Protein AF-A0A376P323-F1 (afdb_monomer_lite)

Sequence (52 aa):
MQRSQQTLEQWFEPGTARALDAFIEGMTLHFVTDRKPLSREEILRMVERVAG

Organism: Escherichia coli (NCBI:txid562)

Radius of gyration: 11.68 Å; chains: 1; bounding box: 26×14×28 Å

Secondary structure (DSSP, 8-state):
-HHHHHHHTTTS-HHHHHHHHHHHHHHHHHHHH-SSPPPHHHHHHHHHHHH-

Structure (mmCIF, N/CA/C/O backbone):
data_AF-A0A376P323-F1
#
_entry.id   AF-A0A376P323-F1
#
loop_
_atom_site.group_PDB
_atom_site.id
_atom_site.type_symbol
_atom_site.label_atom_id
_atom_site.label_alt_id
_atom_site.label_comp_id
_atom_site.label_asym_id
_atom_site.label_entity_id
_atom_site.label_seq_id
_atom_site.pdbx_PDB_ins_code
_atom_site.Cartn_x
_atom_site.Cartn_y
_atom_site.Cartn_z
_atom_site.occupancy
_atom_site.B_iso_or_equiv
_atom_site.auth_seq_id
_atom_site.auth_comp_id
_atom_site.auth_asym_id
_atom_site.auth_atom_id
_atom_site.pdbx_PDB_model_num
ATOM 1 N N . MET A 1 1 ? 10.756 5.216 7.897 1.00 63.84 1 MET A N 1
ATOM 2 C CA . MET A 1 1 ? 9.617 4.365 8.279 1.00 63.84 1 MET A CA 1
ATOM 3 C C . MET A 1 1 ? 8.639 5.046 9.215 1.00 63.84 1 MET A C 1
ATOM 5 O O . MET A 1 1 ? 7.592 5.442 8.736 1.00 63.84 1 MET A O 1
ATOM 9 N N . GLN A 1 2 ? 8.977 5.348 10.474 1.00 74.75 2 GLN A N 1
ATOM 10 C CA . GLN A 1 2 ? 7.977 5.816 11.456 1.00 74.75 2 GLN A CA 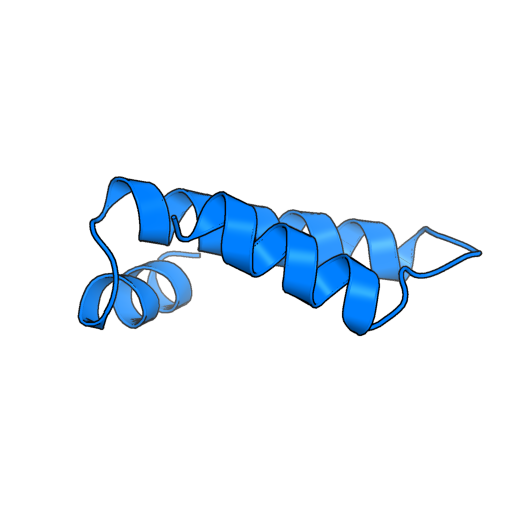1
ATOM 11 C C . GLN A 1 2 ? 7.125 7.033 11.020 1.00 74.75 2 GLN A C 1
ATOM 13 O O . GLN A 1 2 ? 5.923 7.049 11.251 1.00 74.75 2 GLN A O 1
ATOM 18 N N . ARG A 1 3 ? 7.711 8.012 10.312 1.00 84.44 3 ARG A N 1
ATOM 19 C CA . ARG A 1 3 ? 6.992 9.199 9.801 1.00 84.44 3 ARG A CA 1
ATOM 20 C C . ARG A 1 3 ? 6.003 8.892 8.664 1.00 84.44 3 ARG A C 1
ATOM 22 O O . ARG A 1 3 ? 4.975 9.554 8.560 1.00 84.44 3 ARG A O 1
ATOM 29 N N . SER A 1 4 ? 6.325 7.924 7.805 1.00 87.31 4 SER A N 1
ATOM 30 C CA . SER A 1 4 ? 5.480 7.524 6.673 1.00 87.31 4 SER A CA 1
ATOM 31 C C . SER A 1 4 ? 4.269 6.741 7.182 1.00 87.31 4 SER A C 1
ATOM 33 O O . SER A 1 4 ? 3.136 7.165 6.960 1.00 87.31 4 SER A O 1
ATOM 35 N N . GLN A 1 5 ? 4.506 5.727 8.022 1.00 91.38 5 GLN A N 1
ATOM 36 C CA . GLN A 1 5 ? 3.444 5.007 8.725 1.00 91.38 5 GLN A CA 1
ATOM 37 C C . GLN A 1 5 ? 2.525 5.946 9.530 1.00 91.38 5 GLN A C 1
ATOM 39 O O . GLN A 1 5 ? 1.315 5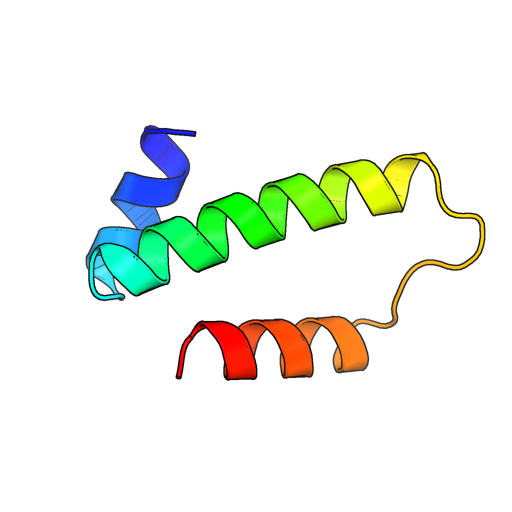.882 9.357 1.00 91.38 5 GLN A O 1
ATOM 44 N N . GLN A 1 6 ? 3.067 6.873 10.335 1.00 94.44 6 GLN A N 1
ATOM 45 C CA . GLN A 1 6 ? 2.255 7.837 11.105 1.00 94.44 6 GLN A CA 1
ATOM 46 C C . GLN A 1 6 ? 1.372 8.735 10.233 1.00 94.44 6 GLN A C 1
ATOM 48 O O . GLN A 1 6 ? 0.320 9.191 10.674 1.00 94.44 6 GLN A O 1
ATOM 53 N N . THR A 1 7 ? 1.810 9.034 9.011 1.00 96.44 7 THR A N 1
ATOM 54 C CA . THR A 1 7 ? 1.000 9.813 8.071 1.00 96.44 7 THR A CA 1
ATOM 55 C C . THR A 1 7 ? -0.140 8.952 7.527 1.00 96.44 7 THR A C 1
ATOM 57 O O . THR A 1 7 ? -1.281 9.396 7.509 1.00 96.44 7 THR A O 1
ATOM 60 N N . LEU A 1 8 ? 0.145 7.700 7.156 1.00 96.69 8 LEU A N 1
ATOM 61 C CA . LEU A 1 8 ? -0.858 6.749 6.668 1.00 96.69 8 LEU A CA 1
ATOM 62 C C . LEU A 1 8 ? -1.896 6.380 7.740 1.00 96.69 8 LEU A C 1
ATOM 64 O O . LEU A 1 8 ? -3.069 6.222 7.417 1.00 96.69 8 LEU A O 1
ATOM 68 N N . GLU A 1 9 ? -1.496 6.315 9.010 1.00 96.81 9 GLU A N 1
ATOM 69 C CA . GLU A 1 9 ? -2.388 6.070 10.155 1.00 96.81 9 GLU A CA 1
ATOM 70 C C . GLU A 1 9 ? -3.457 7.165 10.348 1.00 96.81 9 GLU A C 1
ATOM 72 O O . GLU A 1 9 ? -4.422 6.957 11.075 1.00 96.81 9 GLU A O 1
ATOM 77 N N . GLN A 1 10 ? -3.342 8.318 9.674 1.00 97.12 10 GLN A N 1
ATOM 78 C CA . GLN A 1 10 ? -4.399 9.341 9.657 1.00 97.12 10 GLN A CA 1
ATOM 79 C C . GLN A 1 10 ? -5.606 8.940 8.796 1.00 97.12 10 GLN A C 1
ATOM 81 O O . GLN A 1 10 ? -6.672 9.542 8.924 1.00 97.12 10 GLN A O 1
ATOM 86 N N . TRP A 1 11 ? -5.439 7.956 7.907 1.00 96.88 11 TRP A N 1
ATOM 87 C CA . TRP A 1 11 ? -6.453 7.547 6.927 1.00 96.88 11 TRP A CA 1
ATOM 88 C C . TRP A 1 11 ? -6.745 6.048 6.933 1.00 96.88 11 TRP A C 1
ATOM 90 O O . TRP A 1 11 ? -7.791 5.635 6.441 1.00 96.88 11 TRP A O 1
ATOM 100 N N . PHE A 1 12 ? -5.838 5.238 7.478 1.00 96.75 12 PHE A N 1
ATOM 101 C CA . PHE A 1 12 ? -5.929 3.784 7.476 1.00 96.75 12 PHE A CA 1
ATOM 102 C C . PHE A 1 12 ? -5.745 3.214 8.879 1.00 96.75 12 PHE A C 1
ATOM 104 O O . PHE A 1 12 ? -4.977 3.744 9.682 1.00 96.75 12 PHE A O 1
ATOM 111 N N . GLU A 1 13 ? -6.390 2.075 9.140 1.00 96.31 13 GLU A N 1
ATOM 112 C CA . GLU A 1 13 ? -6.147 1.295 10.354 1.00 96.31 13 GLU A CA 1
ATOM 113 C C . GLU A 1 13 ? -4.652 0.947 10.486 1.00 96.31 13 GLU A C 1
ATOM 115 O O . GLU A 1 13 ? -3.993 0.691 9.470 1.00 96.31 13 GLU A O 1
ATOM 120 N N . PRO A 1 14 ? -4.091 0.860 11.708 1.00 95.12 14 PRO A N 1
ATOM 121 C CA . PRO A 1 14 ? -2.647 0.691 11.909 1.00 95.12 14 PRO A CA 1
ATOM 122 C C . PRO A 1 14 ? -2.031 -0.508 11.171 1.00 95.12 14 PRO A C 1
ATOM 124 O O . PRO A 1 14 ? -0.879 -0.459 10.737 1.00 95.12 14 PRO A O 1
ATOM 127 N N . GLY A 1 15 ? -2.794 -1.595 11.006 1.00 95.50 15 GLY A N 1
ATOM 128 C CA . GLY A 1 15 ? -2.370 -2.762 10.228 1.00 95.50 15 GLY A CA 1
ATOM 129 C C . GLY A 1 15 ? -2.223 -2.457 8.735 1.00 95.50 15 GLY A C 1
ATOM 130 O O . GLY A 1 15 ? -1.197 -2.781 8.138 1.00 95.50 15 GLY A O 1
ATOM 131 N N . THR A 1 16 ? -3.212 -1.778 8.155 1.00 96.50 16 THR A N 1
ATOM 132 C CA . THR A 1 16 ? -3.214 -1.352 6.751 1.00 96.50 16 THR A CA 1
ATOM 133 C C . THR A 1 16 ? -2.143 -0.297 6.489 1.00 96.50 16 THR A C 1
ATOM 135 O O . THR A 1 16 ? -1.391 -0.416 5.524 1.00 96.50 16 THR A O 1
ATOM 138 N N . ALA A 1 17 ? -1.994 0.687 7.380 1.00 96.88 17 ALA A N 1
ATOM 139 C CA . ALA A 1 17 ? -0.948 1.703 7.283 1.00 96.88 17 ALA A CA 1
ATOM 140 C C . ALA A 1 17 ? 0.457 1.080 7.259 1.00 96.88 17 ALA A C 1
ATOM 142 O O . ALA A 1 17 ? 1.289 1.447 6.431 1.00 96.88 17 ALA A O 1
ATOM 143 N N . ARG A 1 18 ? 0.710 0.081 8.116 1.00 95.62 18 ARG A N 1
ATOM 144 C CA . ARG A 1 18 ? 1.977 -0.665 8.129 1.00 95.62 18 ARG A CA 1
ATOM 145 C C . ARG A 1 18 ? 2.192 -1.478 6.853 1.00 95.62 18 ARG A C 1
ATOM 147 O O . ARG A 1 18 ? 3.312 -1.528 6.351 1.00 95.62 18 ARG A O 1
ATOM 154 N N . ALA A 1 19 ? 1.144 -2.116 6.335 1.00 96.62 19 ALA A N 1
ATOM 155 C CA . ALA A 1 19 ? 1.228 -2.890 5.099 1.00 96.62 19 ALA A CA 1
ATOM 156 C C . ALA A 1 19 ? 1.532 -1.993 3.887 1.00 96.62 19 ALA A C 1
ATOM 158 O O . ALA A 1 19 ? 2.385 -2.337 3.069 1.00 96.62 19 ALA A O 1
ATOM 159 N N . LEU A 1 20 ? 0.892 -0.823 3.805 1.00 96.62 20 LEU A N 1
ATOM 160 C CA . LEU A 1 20 ? 1.154 0.177 2.770 1.00 96.62 20 LEU A CA 1
ATOM 161 C C . LEU A 1 20 ? 2.574 0.753 2.869 1.00 96.62 20 LEU A C 1
ATOM 163 O O . LEU A 1 20 ? 3.245 0.859 1.845 1.00 96.62 20 LEU A O 1
ATOM 167 N N . ASP A 1 21 ? 3.062 1.069 4.073 1.00 95.62 21 ASP A N 1
ATOM 168 C CA . ASP A 1 21 ? 4.432 1.571 4.275 1.00 95.62 21 ASP A CA 1
ATOM 169 C C . ASP A 1 21 ? 5.481 0.552 3.791 1.00 95.62 21 ASP A C 1
ATOM 171 O O . ASP A 1 21 ? 6.367 0.881 3.001 1.00 95.62 21 ASP A O 1
ATOM 175 N N . ALA A 1 22 ? 5.312 -0.721 4.169 1.00 94.81 22 ALA A N 1
ATOM 176 C CA . ALA A 1 22 ? 6.181 -1.812 3.727 1.00 94.81 22 ALA A CA 1
ATOM 177 C C . ALA A 1 22 ? 6.105 -2.056 2.208 1.00 94.81 22 ALA A C 1
ATOM 179 O O . ALA A 1 22 ? 7.120 -2.343 1.569 1.00 94.81 22 ALA A O 1
ATOM 180 N N . PHE A 1 23 ? 4.916 -1.924 1.610 1.00 95.06 23 PHE A N 1
ATOM 181 C CA . PHE A 1 23 ? 4.744 -2.029 0.162 1.00 95.06 23 PHE A CA 1
ATOM 182 C C . PHE A 1 23 ? 5.500 -0.919 -0.580 1.00 95.06 23 PHE A C 1
ATOM 184 O O . PHE A 1 23 ? 6.202 -1.201 -1.552 1.00 95.06 23 PHE A O 1
ATOM 191 N N . ILE A 1 24 ? 5.413 0.328 -0.105 1.00 92.88 24 ILE A N 1
ATOM 192 C CA . ILE A 1 24 ? 6.125 1.475 -0.690 1.00 92.88 24 ILE A CA 1
ATOM 193 C C . ILE A 1 24 ? 7.645 1.253 -0.647 1.00 92.88 24 ILE A C 1
ATOM 195 O O . ILE A 1 24 ? 8.329 1.476 -1.654 1.00 92.88 24 ILE A O 1
ATOM 199 N N . GLU A 1 25 ? 8.184 0.770 0.478 1.00 91.88 25 GLU A N 1
ATOM 200 C CA . GLU A 1 25 ? 9.607 0.416 0.577 1.00 91.88 25 GLU A CA 1
ATOM 201 C C . GLU A 1 25 ? 10.002 -0.684 -0.412 1.00 91.88 25 GLU A C 1
ATOM 203 O O . GLU A 1 25 ? 10.960 -0.516 -1.172 1.00 91.88 25 GLU A O 1
ATOM 208 N N . GLY A 1 26 ? 9.249 -1.788 -0.440 1.00 91.38 26 GLY A N 1
ATOM 209 C CA . GLY A 1 26 ? 9.523 -2.918 -1.327 1.00 91.38 26 GLY A CA 1
ATOM 210 C C . GLY A 1 26 ? 9.510 -2.513 -2.801 1.00 91.38 26 GLY A C 1
ATOM 211 O O . GLY A 1 26 ? 10.416 -2.867 -3.557 1.00 91.38 26 GLY A O 1
ATOM 212 N N . MET A 1 27 ? 8.537 -1.691 -3.200 1.00 91.00 27 MET A N 1
ATOM 213 C CA . MET A 1 27 ? 8.439 -1.171 -4.564 1.00 91.00 27 MET A CA 1
ATOM 214 C C . MET A 1 27 ? 9.596 -0.242 -4.931 1.00 91.00 27 MET A C 1
ATOM 216 O O . MET A 1 27 ? 10.075 -0.287 -6.064 1.00 91.00 27 MET A O 1
ATOM 220 N N . THR A 1 28 ? 10.090 0.557 -3.985 1.00 88.56 28 THR A N 1
ATOM 221 C CA . THR A 1 28 ? 11.258 1.420 -4.212 1.00 88.56 28 THR A CA 1
ATOM 222 C C . THR A 1 28 ? 12.520 0.586 -4.453 1.00 88.56 28 THR A C 1
ATOM 224 O O . THR A 1 28 ? 13.295 0.888 -5.362 1.00 88.56 28 THR A O 1
ATOM 227 N N . LEU A 1 29 ? 12.708 -0.502 -3.697 1.00 87.88 29 LEU A N 1
ATOM 228 C CA . LEU A 1 29 ? 13.837 -1.420 -3.882 1.00 87.88 29 LEU A CA 1
ATOM 229 C C . LEU A 1 29 ? 13.767 -2.156 -5.233 1.00 87.88 29 LEU A C 1
ATOM 231 O O . LEU A 1 29 ? 14.774 -2.262 -5.941 1.00 87.88 29 LEU A O 1
ATOM 235 N N . HIS A 1 30 ? 12.578 -2.626 -5.617 1.00 87.31 30 HIS A N 1
ATOM 236 C CA . HIS A 1 30 ? 12.357 -3.249 -6.922 1.00 87.31 30 HIS A CA 1
ATOM 237 C C . HIS A 1 30 ? 12.598 -2.268 -8.072 1.00 87.31 30 HIS A C 1
ATOM 239 O O . HIS A 1 30 ? 13.256 -2.628 -9.040 1.00 87.31 30 HIS A O 1
ATOM 245 N N . PHE A 1 31 ? 12.174 -1.009 -7.952 1.00 83.44 31 PHE A N 1
ATOM 246 C CA . PHE A 1 31 ? 12.372 -0.013 -9.008 1.00 83.44 31 PHE A CA 1
ATOM 247 C C . PHE A 1 31 ? 13.853 0.236 -9.346 1.00 83.44 31 PHE A C 1
ATOM 249 O O . PHE A 1 31 ? 14.194 0.449 -10.505 1.00 83.44 31 PHE A O 1
ATOM 256 N N . VAL A 1 32 ? 14.746 0.186 -8.353 1.00 84.38 32 VAL A N 1
ATOM 257 C CA . VAL A 1 32 ? 16.191 0.408 -8.555 1.00 84.38 32 VAL A CA 1
ATOM 258 C C . VAL A 1 32 ? 16.890 -0.812 -9.172 1.00 84.38 32 VAL A C 1
ATOM 260 O O . VAL A 1 32 ? 17.953 -0.677 -9.777 1.00 84.38 32 VAL A O 1
ATOM 263 N N . THR A 1 33 ? 16.314 -2.006 -9.025 1.00 83.25 33 THR A N 1
ATOM 264 C CA . THR A 1 33 ? 16.946 -3.275 -9.425 1.00 83.25 33 THR A CA 1
ATOM 265 C C . THR A 1 33 ? 16.319 -3.911 -10.665 1.00 83.25 33 THR A C 1
ATOM 267 O O . THR A 1 33 ? 16.977 -4.708 -11.339 1.00 83.25 33 THR A O 1
ATOM 270 N N . ASP A 1 34 ? 15.078 -3.559 -10.995 1.00 83.81 34 ASP A N 1
ATOM 271 C CA . ASP A 1 34 ? 14.322 -4.174 -12.078 1.00 83.81 34 ASP A CA 1
ATOM 272 C C . ASP A 1 34 ? 14.571 -3.490 -13.432 1.00 83.81 34 ASP A C 1
ATOM 274 O O . ASP A 1 34 ? 14.672 -2.271 -13.557 1.00 83.81 34 ASP A O 1
ATOM 278 N N . ARG A 1 35 ? 14.639 -4.302 -14.489 1.00 78.31 35 ARG A N 1
ATOM 279 C CA . ARG A 1 35 ? 14.728 -3.849 -15.885 1.00 78.31 35 ARG A CA 1
ATOM 280 C C . ARG A 1 35 ? 13.349 -3.665 -16.525 1.00 78.31 35 ARG A C 1
ATOM 282 O O . ARG A 1 35 ? 13.274 -3.167 -17.648 1.00 78.31 35 ARG A O 1
ATOM 289 N N . LYS A 1 36 ? 12.276 -4.094 -15.853 1.00 85.88 36 LYS A N 1
ATOM 290 C CA . LYS A 1 36 ? 10.881 -3.968 -16.295 1.00 85.88 36 LYS A CA 1
ATOM 291 C C . LYS A 1 36 ? 10.012 -3.429 -15.151 1.00 85.88 36 LYS A C 1
ATOM 293 O O . LYS A 1 36 ? 9.342 -4.211 -14.484 1.00 85.88 36 LYS A O 1
ATOM 298 N N . PRO A 1 37 ? 10.011 -2.108 -14.914 1.00 85.31 37 PRO A N 1
ATOM 299 C CA . PRO A 1 37 ? 9.198 -1.526 -13.854 1.00 85.31 37 PRO A CA 1
ATOM 300 C C . PRO A 1 37 ? 7.706 -1.790 -14.096 1.00 85.31 37 PRO A C 1
ATOM 302 O O . PRO A 1 37 ? 7.245 -1.770 -15.241 1.00 85.31 37 PRO A O 1
ATOM 305 N N . LEU A 1 38 ? 6.955 -2.001 -13.011 1.00 89.75 38 LEU A N 1
ATOM 306 C CA . LEU A 1 38 ? 5.498 -2.116 -13.068 1.00 89.75 38 LEU A CA 1
ATOM 307 C C . LEU A 1 38 ? 4.877 -0.838 -13.633 1.00 89.75 38 LEU A C 1
ATOM 309 O O . LEU A 1 38 ? 5.309 0.281 -13.335 1.00 89.75 38 LEU A O 1
ATOM 313 N N . SER A 1 39 ? 3.817 -1.005 -14.414 1.00 92.56 39 SER A N 1
ATOM 314 C CA . SER A 1 39 ? 2.994 0.112 -14.853 1.00 92.56 39 SER A CA 1
ATOM 315 C C . SER A 1 39 ? 2.265 0.750 -13.669 1.00 92.56 39 SER A C 1
ATOM 317 O O . SER A 1 39 ? 1.979 0.123 -12.646 1.00 92.56 39 SER A O 1
ATOM 319 N N . ARG A 1 40 ? 1.887 2.020 -13.832 1.00 93.12 40 ARG A N 1
ATOM 320 C CA . ARG A 1 40 ? 1.085 2.743 -12.837 1.00 93.12 40 ARG A CA 1
ATOM 321 C C . ARG A 1 40 ? -0.230 2.024 -12.513 1.00 93.12 40 ARG A C 1
ATOM 323 O O . ARG A 1 40 ? -0.675 2.063 -11.372 1.00 93.12 40 ARG A O 1
ATOM 330 N N . GLU A 1 41 ? -0.851 1.395 -13.506 1.00 97.00 41 GLU A N 1
ATOM 331 C CA . GLU A 1 41 ? -2.114 0.669 -13.340 1.00 97.00 41 GLU A CA 1
ATOM 332 C C . GLU A 1 41 ? -1.938 -0.600 -12.504 1.00 97.00 41 GLU A C 1
ATOM 334 O O . GLU A 1 41 ? -2.774 -0.891 -11.652 1.00 97.00 41 GLU A O 1
ATOM 339 N N . GLU A 1 42 ? -0.839 -1.331 -12.697 1.00 95.25 42 GLU A N 1
ATOM 340 C CA . GLU A 1 42 ? -0.507 -2.497 -11.873 1.00 95.25 42 GLU A CA 1
ATOM 341 C C . GLU A 1 42 ? -0.236 -2.090 -10.425 1.00 95.25 42 GLU A C 1
ATOM 343 O O . GLU A 1 42 ? -0.767 -2.715 -9.509 1.00 95.25 42 GLU A O 1
ATOM 348 N N . ILE A 1 43 ? 0.517 -1.004 -10.217 1.00 94.75 43 ILE A N 1
ATOM 349 C CA . ILE A 1 43 ? 0.789 -0.467 -8.879 1.00 94.75 43 ILE A CA 1
ATOM 350 C C . ILE A 1 43 ? -0.515 -0.047 -8.195 1.00 94.75 43 ILE A C 1
ATOM 352 O O . ILE A 1 43 ? -0.728 -0.402 -7.040 1.00 94.75 43 ILE A O 1
ATOM 356 N N . LEU A 1 44 ? -1.412 0.656 -8.896 1.00 95.88 44 LEU A N 1
ATOM 357 C CA . LEU A 1 44 ? -2.698 1.074 -8.333 1.00 95.88 44 LEU A CA 1
ATOM 358 C C . LEU A 1 44 ? -3.524 -0.126 -7.852 1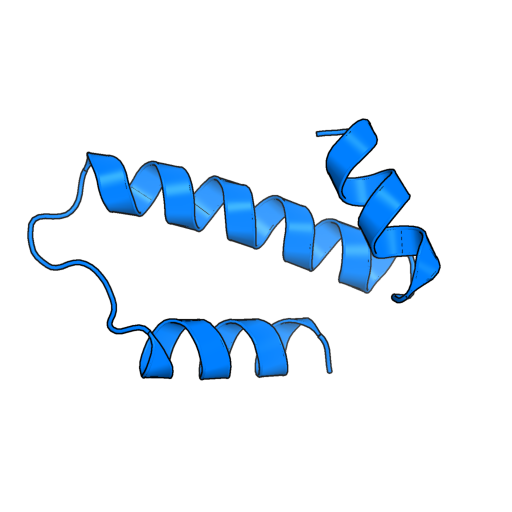.00 95.88 44 LEU A C 1
ATOM 360 O O . LEU A 1 44 ? -3.960 -0.131 -6.705 1.00 95.88 44 LEU A O 1
ATOM 364 N N . ARG A 1 45 ? -3.658 -1.175 -8.676 1.00 97.44 45 ARG A N 1
ATOM 365 C CA . ARG A 1 45 ? -4.389 -2.396 -8.286 1.00 97.44 45 ARG A CA 1
ATOM 366 C C . ARG A 1 45 ? -3.786 -3.070 -7.053 1.00 97.44 45 ARG A C 1
ATOM 368 O O . ARG A 1 45 ? -4.511 -3.657 -6.253 1.00 97.44 45 ARG A O 1
ATOM 375 N N . MET A 1 46 ? -2.462 -3.026 -6.903 1.00 96.25 46 MET A N 1
ATOM 376 C CA . MET A 1 46 ? -1.788 -3.561 -5.718 1.00 96.25 46 MET A CA 1
ATOM 377 C C . MET A 1 46 ? -2.078 -2.711 -4.480 1.00 96.25 46 MET A C 1
ATOM 379 O O . MET A 1 46 ? -2.426 -3.271 -3.445 1.00 96.25 46 MET A O 1
ATOM 383 N N . VAL A 1 47 ? -1.994 -1.380 -4.592 1.00 96.25 47 VAL A N 1
ATOM 384 C CA . VAL A 1 47 ? -2.310 -0.449 -3.495 1.00 96.25 47 VAL A CA 1
ATOM 385 C C . VAL A 1 4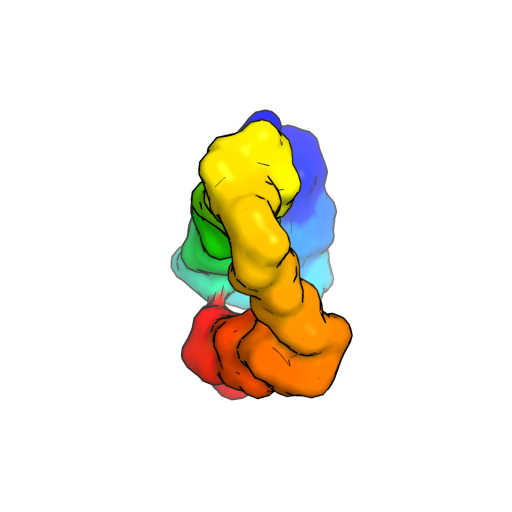7 ? -3.753 -0.625 -3.028 1.00 96.25 47 VAL A C 1
ATOM 387 O O . VAL A 1 47 ? -3.972 -0.782 -1.833 1.00 96.25 47 VAL A O 1
ATOM 390 N N . GLU A 1 48 ? -4.718 -0.671 -3.950 1.00 96.81 48 GLU A N 1
ATOM 391 C CA . GLU A 1 48 ? -6.137 -0.902 -3.637 1.00 96.81 48 GLU A CA 1
ATOM 392 C C . GLU A 1 48 ? -6.331 -2.216 -2.873 1.00 96.81 48 GLU A C 1
ATOM 394 O O . GLU A 1 48 ? -6.997 -2.255 -1.844 1.00 96.81 48 GLU A O 1
ATOM 399 N N . ARG A 1 49 ? -5.664 -3.287 -3.313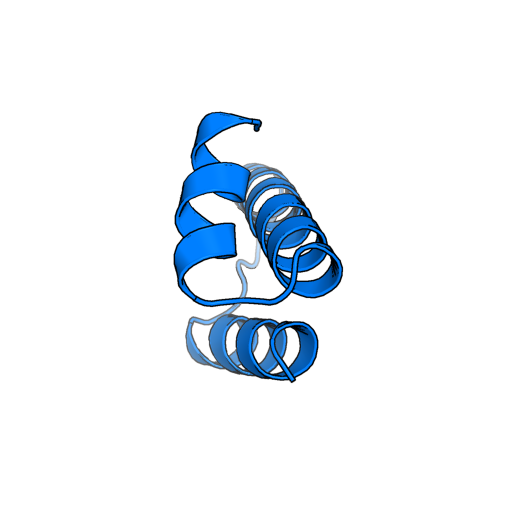 1.00 95.94 49 ARG A N 1
ATOM 400 C CA . ARG A 1 49 ? -5.755 -4.600 -2.667 1.00 95.94 49 ARG A CA 1
ATOM 401 C C . ARG A 1 49 ? -5.122 -4.650 -1.274 1.00 95.94 49 ARG A C 1
ATOM 403 O O . ARG A 1 49 ? -5.546 -5.463 -0.457 1.00 95.94 49 ARG A O 1
ATOM 410 N N . VAL A 1 50 ? -4.093 -3.844 -1.016 1.00 94.56 50 VAL A N 1
ATOM 411 C CA . VAL A 1 50 ? -3.466 -3.731 0.312 1.00 94.56 50 VAL A CA 1
ATOM 412 C C . VAL A 1 50 ? -4.296 -2.834 1.232 1.00 94.56 50 VAL A C 1
ATOM 414 O O . VAL A 1 50 ? -4.377 -3.109 2.426 1.00 94.56 50 VAL A O 1
ATOM 417 N N . ALA A 1 51 ? -4.905 -1.782 0.683 1.00 93.94 51 ALA A N 1
ATOM 418 C CA . ALA A 1 51 ? -5.721 -0.831 1.428 1.00 93.94 51 ALA A CA 1
ATOM 419 C C . ALA A 1 51 ? -7.065 -1.424 1.893 1.00 93.94 51 ALA A C 1
ATOM 421 O O . ALA A 1 51 ? -7.502 -1.091 2.996 1.00 93.94 51 ALA A O 1
ATOM 422 N N . GLY A 1 52 ? -7.648 -2.342 1.110 1.00 85.31 52 GLY A N 1
ATOM 423 C CA . GLY A 1 52 ? -8.942 -2.975 1.393 1.00 85.31 52 GLY A CA 1
ATOM 424 C C . GLY A 1 52 ? -10.084 -2.312 0.645 1.00 85.31 52 GLY A C 1
ATOM 425 O O . GLY A 1 52 ? -10.370 -1.132 0.941 1.00 85.31 52 GLY A O 1
#

pLDD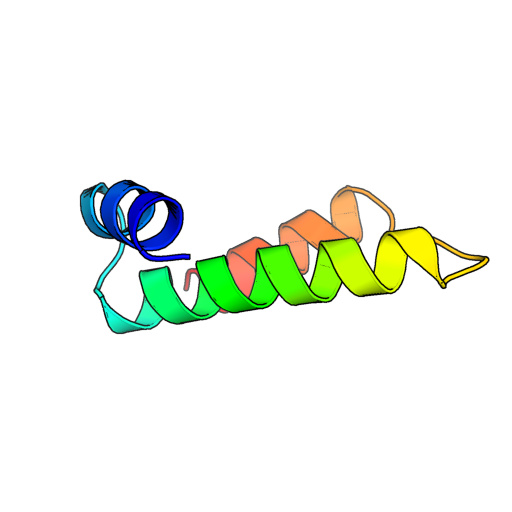T: mean 91.57, std 6.65, range [63.84, 97.44]

Foldseek 3Di:
DVVQLVVLVVPAPSQLSVQLVVVVVVLVVCVVVDPDRDDPVVVVVVNVVSRD